Protein AF-A0A2W6FZF9-F1 (afdb_monomer_lite)

Radius of gyration: 27.17 Å; chains: 1; bounding box: 54×26×80 Å

Secondary structure (DSSP, 8-state):
--HHHHHHHHHHHHHHHHHHHHHHHHHHHHHHHHHHHHHHHHHHHHHHHHHHHHH-B-TTT-PBPPTTHHHHS------PPP---

Foldseek 3Di:
DDPVVVVVVVVVVVVVVVVVVVVCVVCVVVVVVVVVVVVVVVVVVVVVVVVVVVLQADPVPRHRDDPVVVVVVPPPDPPDDDDDD

Structure (mmCIF, N/CA/C/O backbone):
data_AF-A0A2W6FZF9-F1
#
_entry.id   AF-A0A2W6FZF9-F1
#
loop_
_atom_site.group_PDB
_atom_site.id
_atom_site.type_symbol
_atom_site.label_atom_id
_atom_site.label_alt_id
_atom_site.label_comp_id
_atom_site.label_asym_id
_atom_site.label_entity_id
_atom_site.label_seq_id
_atom_site.pdbx_PDB_ins_code
_atom_site.Cartn_x
_atom_site.Cartn_y
_atom_site.Cartn_z
_atom_site.occupancy
_atom_site.B_iso_or_equiv
_atom_site.auth_seq_id
_atom_site.auth_comp_id
_atom_site.auth_asym_id
_atom_site.auth_atom_id
_atom_site.pdbx_PDB_model_num
ATOM 1 N N . MET A 1 1 ? 8.945 -4.337 -41.707 1.00 61.38 1 MET A N 1
ATOM 2 C CA . MET A 1 1 ? 9.409 -3.605 -40.507 1.00 61.38 1 MET A CA 1
ATOM 3 C C . MET A 1 1 ? 10.924 -3.736 -40.450 1.00 61.38 1 MET A C 1
ATOM 5 O O . MET A 1 1 ? 11.401 -4.853 -40.599 1.00 61.38 1 MET A O 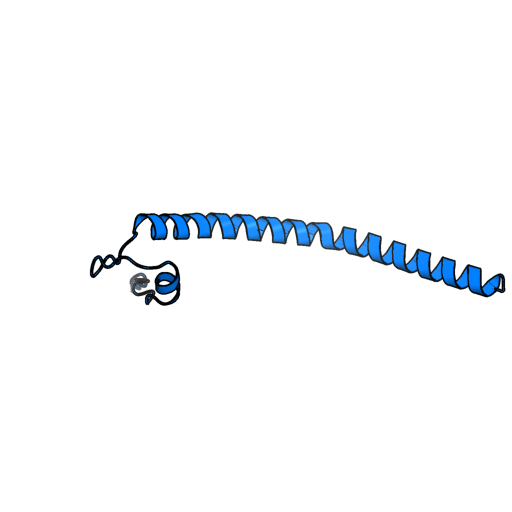1
ATOM 9 N N . SER A 1 2 ? 11.680 -2.638 -40.372 1.00 88.25 2 SER A N 1
ATOM 10 C CA . SER A 1 2 ? 13.150 -2.702 -40.408 1.00 88.25 2 SER A CA 1
ATOM 11 C C . SER A 1 2 ? 13.707 -3.303 -39.103 1.00 88.25 2 SER A C 1
ATOM 13 O O . SER 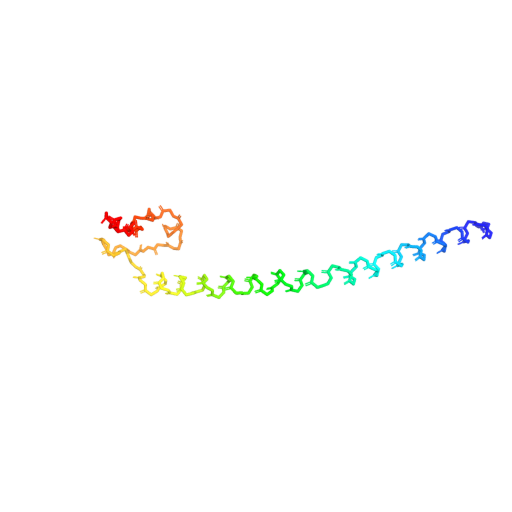A 1 2 ? 13.075 -3.157 -38.052 1.00 88.25 2 SER A O 1
ATOM 15 N N . PRO A 1 3 ? 14.880 -3.966 -39.128 1.00 90.94 3 PRO A N 1
ATOM 16 C CA . PRO A 1 3 ? 15.469 -4.601 -37.941 1.00 90.94 3 PRO A CA 1
ATOM 17 C C . PRO A 1 3 ? 15.705 -3.617 -36.784 1.00 90.94 3 PRO A C 1
ATOM 19 O O . PRO A 1 3 ? 15.626 -3.997 -35.620 1.00 90.94 3 PRO A O 1
ATOM 22 N N . GLN A 1 4 ? 15.912 -2.334 -37.093 1.00 93.81 4 GLN A N 1
ATOM 23 C CA . GLN A 1 4 ? 16.071 -1.274 -36.096 1.00 93.81 4 GLN A CA 1
ATOM 24 C C . GLN A 1 4 ? 14.783 -1.004 -35.306 1.00 93.81 4 GLN A C 1
ATOM 26 O O . GLN A 1 4 ? 14.833 -0.835 -34.091 1.00 93.81 4 GLN A O 1
ATOM 31 N N . ILE A 1 5 ? 13.623 -1.018 -35.974 1.00 93.75 5 ILE A N 1
ATOM 32 C CA . ILE A 1 5 ? 12.323 -0.817 -35.316 1.00 93.75 5 ILE A CA 1
ATOM 33 C C . ILE A 1 5 ? 12.041 -1.982 -34.366 1.00 93.75 5 ILE A C 1
ATOM 35 O O . ILE A 1 5 ? 11.613 -1.771 -33.235 1.00 93.75 5 ILE A O 1
ATOM 39 N N . LEU A 1 6 ? 12.326 -3.210 -34.805 1.00 94.56 6 LEU A N 1
ATOM 40 C CA . LEU A 1 6 ? 12.121 -4.398 -33.981 1.00 94.56 6 LEU A CA 1
ATOM 41 C C . LEU A 1 6 ? 13.021 -4.378 -32.734 1.00 94.56 6 LEU A C 1
ATOM 43 O O . LEU A 1 6 ? 12.549 -4.645 -31.632 1.00 94.56 6 LEU A O 1
ATOM 47 N N . GLY A 1 7 ? 14.288 -3.980 -32.892 1.00 95.50 7 GLY A N 1
ATOM 48 C CA . GLY A 1 7 ? 15.217 -3.798 -31.774 1.00 95.50 7 GLY A CA 1
ATOM 49 C C . GLY A 1 7 ? 14.764 -2.721 -30.783 1.00 95.50 7 GLY A C 1
ATOM 50 O O . GLY A 1 7 ? 14.794 -2.950 -29.575 1.00 95.50 7 GLY A O 1
ATOM 51 N N . ALA A 1 8 ? 14.279 -1.579 -31.277 1.00 95.62 8 ALA A N 1
ATOM 52 C CA . ALA A 1 8 ? 13.766 -0.504 -30.429 1.00 95.62 8 ALA A CA 1
ATOM 53 C C . ALA A 1 8 ? 12.546 -0.949 -29.605 1.00 95.62 8 ALA A C 1
ATOM 55 O O . ALA A 1 8 ? 12.494 -0.708 -28.400 1.00 95.62 8 ALA A O 1
ATOM 56 N N . VAL A 1 9 ? 11.596 -1.655 -30.228 1.00 96.25 9 VAL A N 1
ATOM 57 C CA . VAL A 1 9 ? 10.412 -2.191 -29.535 1.00 96.25 9 VAL A CA 1
ATOM 58 C C . VAL A 1 9 ? 10.816 -3.185 -28.446 1.00 96.25 9 VAL A C 1
ATOM 60 O O . VAL A 1 9 ? 10.312 -3.101 -27.326 1.00 96.25 9 VAL A O 1
ATOM 63 N N . LEU A 1 10 ? 11.756 -4.088 -28.741 1.00 96.50 10 LEU A N 1
ATOM 64 C CA . LEU A 1 10 ? 12.243 -5.062 -27.764 1.00 96.50 10 LEU A CA 1
ATOM 65 C C . LEU A 1 10 ? 12.899 -4.379 -26.560 1.00 96.50 10 LEU A C 1
ATOM 67 O O . LEU A 1 10 ? 12.557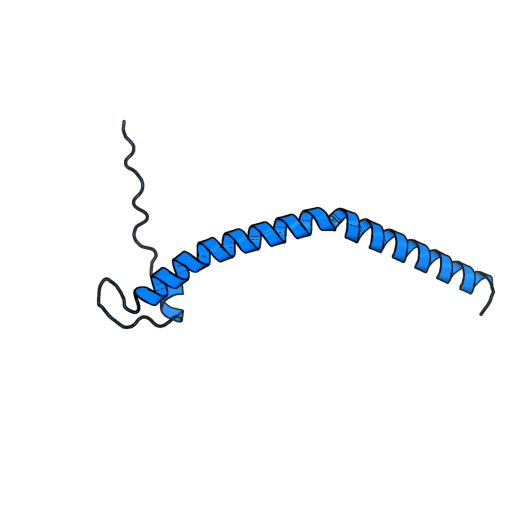 -4.706 -25.427 1.00 96.50 10 LEU A O 1
ATOM 71 N N . LEU A 1 11 ? 13.766 -3.390 -26.784 1.00 96.75 11 LEU A N 1
ATOM 72 C CA . LEU A 1 11 ? 14.422 -2.647 -25.703 1.00 96.75 11 LEU A CA 1
ATOM 73 C C . LEU A 1 11 ? 13.422 -1.896 -24.821 1.00 96.75 11 LEU A C 1
ATOM 75 O O . LEU A 1 11 ? 13.506 -1.973 -23.596 1.00 96.75 11 LEU A O 1
ATOM 79 N N . VAL A 1 12 ? 12.448 -1.219 -25.434 1.00 96.75 12 VAL A N 1
ATOM 80 C CA . VAL A 1 12 ? 11.384 -0.524 -24.699 1.00 96.75 12 VAL A CA 1
ATOM 81 C C . VAL A 1 12 ? 10.574 -1.518 -23.869 1.00 96.75 12 VAL A C 1
ATOM 83 O O . VAL A 1 12 ? 10.363 -1.293 -22.678 1.00 96.75 12 VAL A O 1
ATOM 86 N N . SER A 1 13 ? 10.175 -2.648 -24.460 1.00 95.88 13 SER A N 1
ATOM 87 C CA . SER A 1 13 ? 9.414 -3.682 -23.753 1.00 95.88 13 SER A CA 1
ATOM 88 C C . SER A 1 13 ? 10.202 -4.298 -22.591 1.00 95.88 13 SER A C 1
ATOM 90 O O . SER A 1 13 ? 9.654 -4.470 -21.504 1.00 95.88 13 SER A O 1
ATOM 92 N N . ALA A 1 14 ? 11.501 -4.548 -22.775 1.00 96.56 14 ALA A N 1
ATOM 93 C CA . ALA A 1 14 ? 12.373 -5.068 -21.732 1.00 96.56 14 ALA A CA 1
ATOM 94 C C . ALA A 1 14 ? 12.524 -4.066 -20.578 1.00 96.56 14 ALA A C 1
ATOM 96 O O . ALA A 1 14 ? 12.387 -4.445 -19.416 1.00 96.56 14 ALA A O 1
ATOM 97 N N . GLY A 1 15 ? 12.735 -2.783 -20.889 1.00 96.50 15 GLY A N 1
ATOM 98 C CA . GLY A 1 15 ? 12.805 -1.720 -19.886 1.00 96.50 15 GLY A CA 1
ATOM 99 C C . GLY A 1 15 ? 11.511 -1.589 -19.077 1.00 96.50 15 GLY A C 1
ATOM 100 O O . GLY A 1 15 ? 11.556 -1.516 -17.851 1.00 96.50 15 GLY A O 1
ATOM 101 N N . LEU A 1 16 ? 10.355 -1.640 -19.747 1.00 96.62 16 LEU A N 1
ATOM 102 C CA . LEU A 1 16 ? 9.037 -1.631 -19.102 1.00 96.62 16 LEU A CA 1
ATOM 103 C C . LEU A 1 16 ? 8.840 -2.828 -18.169 1.00 96.62 16 LEU A C 1
ATOM 105 O O . LEU A 1 16 ? 8.404 -2.647 -17.034 1.00 96.62 16 LEU A O 1
ATOM 109 N N . LEU A 1 17 ? 9.183 -4.039 -18.616 1.00 96.81 17 LEU A N 1
ATOM 110 C CA . LEU A 1 17 ? 9.061 -5.249 -17.799 1.00 96.81 17 LEU A CA 1
ATOM 111 C C . LEU A 1 17 ? 9.973 -5.197 -16.567 1.00 96.81 17 LEU A C 1
ATOM 113 O O . LEU A 1 17 ? 9.543 -5.530 -15.462 1.00 96.81 17 LEU A O 1
ATOM 117 N N . LEU A 1 18 ? 11.212 -4.730 -16.727 1.00 96.25 18 LEU A N 1
ATOM 118 C CA . LEU A 1 18 ? 12.149 -4.565 -15.614 1.00 96.25 18 LEU A CA 1
ATOM 119 C C . LEU A 1 18 ? 11.663 -3.508 -14.614 1.00 96.25 18 LEU A C 1
ATOM 121 O O . LEU A 1 18 ? 11.661 -3.752 -13.410 1.00 96.25 18 LEU A O 1
ATOM 125 N N . GLY A 1 19 ? 11.175 -2.364 -15.097 1.00 94.56 19 GLY A N 1
ATOM 126 C CA . GLY A 1 19 ? 10.600 -1.329 -14.235 1.00 94.56 19 GLY A CA 1
ATOM 127 C C . GLY A 1 19 ? 9.354 -1.812 -13.485 1.00 94.56 19 GLY A C 1
ATOM 128 O O . GLY A 1 19 ? 9.231 -1.613 -12.275 1.00 94.56 19 GLY A O 1
ATOM 129 N N . ALA A 1 20 ? 8.440 -2.498 -14.175 1.00 93.44 20 ALA A N 1
ATOM 130 C CA . ALA A 1 20 ? 7.223 -3.039 -13.576 1.00 93.44 20 ALA A CA 1
ATOM 131 C C . ALA A 1 20 ? 7.532 -4.099 -12.507 1.00 93.44 20 ALA A C 1
ATOM 133 O O . ALA A 1 20 ? 6.990 -4.056 -11.407 1.00 93.44 20 ALA A O 1
ATOM 134 N N . THR A 1 21 ? 8.441 -5.031 -12.788 1.00 94.19 21 THR A N 1
ATOM 135 C CA . THR A 1 21 ? 8.825 -6.059 -11.808 1.00 94.19 21 THR A CA 1
ATOM 136 C C . THR A 1 21 ? 9.490 -5.454 -10.574 1.00 94.19 21 THR A C 1
ATOM 138 O O . THR A 1 21 ? 9.122 -5.814 -9.454 1.00 94.19 21 THR A O 1
ATOM 141 N N . TRP A 1 22 ? 10.394 -4.487 -10.754 1.00 94.12 22 TRP A N 1
ATOM 142 C CA . TRP A 1 22 ? 11.035 -3.791 -9.638 1.00 94.12 22 TRP A CA 1
ATOM 143 C C . TRP A 1 22 ? 10.028 -3.013 -8.784 1.00 94.12 22 TRP A C 1
ATOM 145 O O . TRP A 1 22 ? 10.017 -3.151 -7.562 1.00 94.12 22 TRP A O 1
ATOM 155 N N . THR A 1 23 ? 9.133 -2.243 -9.410 1.00 93.12 23 THR A N 1
ATOM 156 C CA . THR A 1 23 ? 8.099 -1.477 -8.688 1.00 93.12 23 THR A CA 1
ATOM 157 C C . THR A 1 23 ? 7.143 -2.379 -7.914 1.00 93.12 23 THR A C 1
ATOM 159 O O . THR A 1 23 ? 6.830 -2.082 -6.761 1.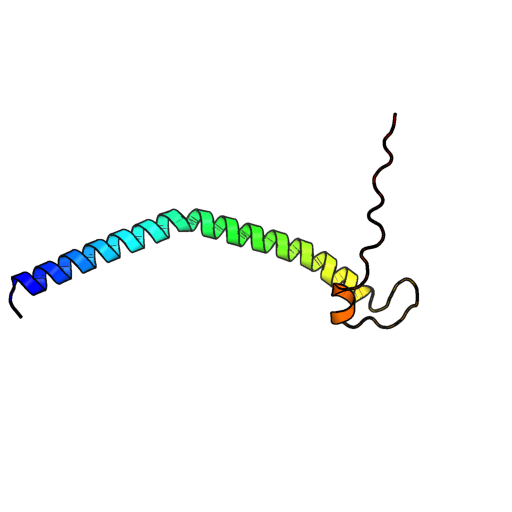00 93.12 23 THR A O 1
ATOM 162 N N . ILE A 1 24 ? 6.728 -3.510 -8.493 1.00 91.88 24 ILE A N 1
ATOM 163 C CA . ILE A 1 24 ? 5.893 -4.498 -7.800 1.00 91.88 24 ILE A CA 1
ATOM 164 C C . ILE A 1 24 ? 6.617 -5.027 -6.561 1.00 91.88 24 ILE A C 1
ATOM 166 O O . ILE A 1 24 ? 6.029 -5.036 -5.482 1.00 91.88 24 ILE A O 1
ATOM 170 N N . GLN A 1 25 ? 7.884 -5.432 -6.691 1.00 92.38 25 GLN A N 1
ATOM 171 C CA . GLN A 1 25 ? 8.666 -5.952 -5.565 1.00 92.38 25 GLN A CA 1
ATOM 172 C C . GLN A 1 25 ? 8.871 -4.897 -4.471 1.00 92.38 25 GLN A C 1
ATOM 174 O O . GLN A 1 25 ? 8.662 -5.190 -3.293 1.00 92.38 25 GLN A O 1
ATOM 179 N N . ALA A 1 26 ? 9.212 -3.663 -4.853 1.00 92.31 26 ALA A N 1
ATOM 180 C CA . ALA A 1 26 ? 9.420 -2.557 -3.922 1.00 92.31 26 ALA A CA 1
ATOM 181 C C . ALA A 1 26 ? 8.142 -2.214 -3.137 1.00 92.31 26 ALA A C 1
ATOM 183 O O . ALA A 1 26 ? 8.191 -1.975 -1.931 1.00 92.31 26 ALA A O 1
ATOM 184 N N . LEU A 1 27 ? 6.983 -2.232 -3.801 1.00 94.62 27 LEU A N 1
ATOM 185 C CA . LEU A 1 27 ? 5.699 -1.914 -3.175 1.00 94.62 27 LEU A CA 1
ATOM 186 C C . LEU A 1 27 ? 5.081 -3.095 -2.422 1.00 94.62 27 LEU A C 1
ATOM 188 O O . LEU A 1 27 ? 4.215 -2.883 -1.573 1.00 94.62 27 LEU A O 1
ATOM 192 N N . GLN A 1 28 ? 5.514 -4.330 -2.684 1.00 93.56 28 GLN A N 1
ATOM 193 C CA . GLN A 1 28 ? 4.895 -5.528 -2.117 1.00 93.56 28 GLN A CA 1
ATOM 194 C C . GLN A 1 28 ? 4.893 -5.520 -0.584 1.00 93.56 28 GLN A C 1
ATOM 196 O O . GLN A 1 28 ? 3.904 -5.920 0.028 1.00 93.56 28 GLN A O 1
ATOM 201 N N . ALA A 1 29 ? 5.970 -5.040 0.044 1.00 88.62 29 ALA A N 1
ATOM 202 C CA . ALA A 1 29 ? 6.055 -4.939 1.499 1.00 88.62 29 ALA A CA 1
ATOM 203 C C . ALA A 1 29 ? 5.037 -3.934 2.064 1.00 88.62 29 ALA A C 1
ATOM 205 O O . ALA A 1 29 ? 4.314 -4.251 3.008 1.00 88.62 29 ALA A O 1
ATOM 206 N N . THR A 1 30 ? 4.932 -2.751 1.457 1.00 92.81 30 THR A N 1
ATOM 207 C CA . THR A 1 30 ? 3.971 -1.716 1.862 1.00 92.81 30 THR A CA 1
ATOM 208 C C . THR A 1 30 ? 2.533 -2.179 1.655 1.00 92.81 30 THR A C 1
ATOM 210 O O . THR A 1 30 ? 1.704 -2.010 2.542 1.00 92.81 30 THR A O 1
ATOM 213 N N . LEU A 1 31 ? 2.240 -2.829 0.525 1.00 92.44 31 LEU A N 1
ATOM 214 C CA . LEU A 1 31 ? 0.912 -3.373 0.240 1.00 92.44 31 LEU A CA 1
ATOM 215 C C . LEU A 1 31 ? 0.506 -4.459 1.243 1.00 92.44 31 LEU A C 1
ATOM 217 O O . LEU A 1 31 ? -0.652 -4.504 1.652 1.00 92.44 31 LEU A O 1
ATOM 221 N N . ARG A 1 32 ? 1.446 -5.312 1.676 1.00 93.06 32 ARG A N 1
ATOM 222 C CA . ARG A 1 32 ? 1.188 -6.304 2.733 1.00 93.06 32 ARG A CA 1
ATOM 223 C C . ARG A 1 32 ? 0.864 -5.632 4.064 1.00 93.06 32 ARG A C 1
ATOM 225 O O . ARG A 1 32 ? -0.156 -5.970 4.654 1.00 93.06 32 ARG A O 1
ATOM 232 N N . ARG A 1 33 ? 1.652 -4.631 4.472 1.00 92.69 33 ARG A N 1
ATOM 233 C CA . ARG A 1 33 ? 1.385 -3.851 5.695 1.00 92.69 33 ARG A CA 1
ATOM 234 C C . ARG A 1 33 ? 0.012 -3.186 5.651 1.00 92.69 33 ARG A C 1
ATOM 236 O O . ARG A 1 33 ? -0.778 -3.362 6.565 1.00 92.69 33 ARG A O 1
ATOM 243 N N . GLN A 1 34 ? -0.324 -2.524 4.545 1.00 94.00 34 GLN A N 1
ATOM 244 C CA . GLN A 1 34 ? -1.643 -1.910 4.367 1.00 94.00 34 GLN A CA 1
ATOM 245 C C . GLN A 1 34 ? -2.781 -2.938 4.399 1.00 94.00 34 GLN A C 1
ATOM 247 O O . GLN A 1 34 ? -3.861 -2.661 4.920 1.00 94.00 34 GLN A O 1
ATOM 252 N N . ALA A 1 35 ? -2.574 -4.129 3.831 1.00 95.31 35 ALA A N 1
ATOM 253 C CA . ALA A 1 35 ? -3.565 -5.197 3.884 1.00 95.31 35 ALA A CA 1
ATOM 254 C C . ALA A 1 35 ? -3.762 -5.722 5.315 1.00 95.31 35 ALA A C 1
ATOM 256 O O . ALA A 1 35 ? -4.896 -5.986 5.711 1.00 95.31 35 ALA A O 1
ATOM 257 N N . GLU A 1 36 ? -2.687 -5.850 6.091 1.00 95.38 36 GLU A N 1
ATOM 258 C CA . GLU A 1 36 ? -2.727 -6.241 7.503 1.00 95.38 36 GLU A CA 1
ATOM 259 C C . GLU A 1 36 ? -3.399 -5.172 8.370 1.00 95.38 36 GLU A C 1
ATOM 261 O O . GLU A 1 36 ? -4.319 -5.497 9.116 1.00 95.38 36 GLU A O 1
ATOM 266 N N . GLU A 1 37 ? -3.049 -3.897 8.199 1.00 95.12 37 GLU A N 1
ATOM 267 C CA . GLU A 1 37 ? -3.708 -2.770 8.874 1.00 95.12 37 GLU A CA 1
ATOM 268 C C . GLU A 1 37 ? -5.214 -2.745 8.581 1.00 95.12 37 GLU A C 1
ATOM 270 O O . GLU A 1 37 ? -6.037 -2.617 9.488 1.00 95.12 37 GLU A O 1
ATOM 275 N N . ARG A 1 38 ? -5.607 -2.951 7.315 1.00 93.81 38 ARG A N 1
ATOM 276 C CA . ARG A 1 38 ? -7.024 -3.058 6.938 1.00 93.81 38 ARG A CA 1
ATOM 277 C C . ARG A 1 38 ? -7.717 -4.244 7.600 1.00 93.81 38 ARG A C 1
ATOM 279 O O . ARG A 1 38 ? -8.884 -4.116 7.960 1.00 93.81 38 ARG A O 1
ATOM 286 N N . ARG A 1 39 ? -7.039 -5.387 7.751 1.00 93.69 39 ARG A N 1
ATOM 287 C CA . ARG A 1 39 ? -7.593 -6.553 8.460 1.00 93.69 39 ARG A CA 1
ATOM 288 C C . ARG A 1 39 ? -7.817 -6.234 9.933 1.00 93.69 39 ARG A C 1
ATOM 290 O O . ARG A 1 39 ? -8.935 -6.419 10.400 1.00 93.69 39 ARG A O 1
ATOM 297 N N . GLN A 1 40 ? -6.818 -5.670 10.609 1.00 94.00 40 GLN A N 1
ATOM 298 C CA . GLN A 1 40 ? -6.914 -5.289 12.022 1.00 94.00 40 GLN A CA 1
ATOM 299 C C . GLN A 1 40 ? -8.038 -4.274 12.264 1.00 94.00 40 GLN A C 1
ATOM 301 O O . GLN A 1 40 ? -8.867 -4.456 13.155 1.00 94.00 40 GLN A O 1
ATOM 306 N N . LEU A 1 41 ? -8.132 -3.236 11.427 1.00 93.44 41 LEU A N 1
ATOM 307 C CA . LEU A 1 41 ? -9.221 -2.263 11.514 1.00 93.44 41 LEU A CA 1
ATOM 308 C C . LEU A 1 41 ? -10.583 -2.916 11.266 1.00 93.44 41 LEU A C 1
ATOM 310 O O . LEU A 1 41 ? -11.540 -2.637 11.984 1.00 93.44 41 LEU A O 1
ATOM 314 N N . ASN A 1 42 ? -10.695 -3.795 10.271 1.00 93.75 42 ASN A N 1
ATOM 315 C CA . ASN A 1 42 ? -11.958 -4.463 9.976 1.00 93.75 42 ASN A CA 1
ATOM 316 C C . ASN A 1 42 ? -12.395 -5.401 11.114 1.00 93.75 42 ASN A C 1
ATOM 318 O O . ASN A 1 42 ? -13.587 -5.468 11.416 1.00 93.75 42 ASN A O 1
ATOM 322 N N . GLU A 1 43 ? -11.452 -6.078 11.773 1.00 91.88 43 GLU A N 1
ATOM 323 C CA . GLU A 1 43 ? -11.705 -6.872 12.978 1.00 91.88 43 GLU A CA 1
ATOM 324 C C . GLU A 1 43 ? -12.201 -5.990 14.129 1.00 91.88 43 GLU A C 1
ATOM 326 O O . GLU A 1 43 ? -13.259 -6.274 14.693 1.00 91.88 43 GLU A O 1
ATOM 331 N N . ALA A 1 44 ? -11.538 -4.864 14.408 1.00 89.56 44 ALA A N 1
ATOM 332 C CA . ALA A 1 44 ? -11.988 -3.916 15.430 1.00 89.56 44 ALA A CA 1
ATOM 333 C 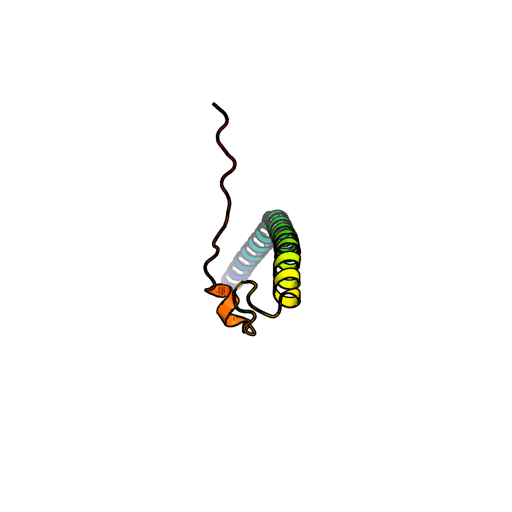C . ALA A 1 44 ? -13.408 -3.386 15.143 1.00 89.56 44 ALA A C 1
ATOM 335 O O . ALA A 1 44 ? -14.291 -3.405 16.004 1.00 89.56 44 ALA A O 1
ATOM 336 N N . TRP A 1 45 ? -13.681 -2.998 13.895 1.00 85.56 45 TRP A N 1
ATOM 337 C CA . TRP A 1 45 ? -15.010 -2.556 13.468 1.00 85.56 45 TRP A CA 1
ATOM 338 C C . TRP A 1 45 ? -16.049 -3.679 13.449 1.00 85.56 45 TRP A C 1
ATOM 340 O O . TRP A 1 45 ? -17.249 -3.405 13.534 1.00 85.56 45 TRP A O 1
ATOM 350 N N . SER A 1 46 ? -15.633 -4.942 13.334 1.00 85.50 46 SER A N 1
ATOM 351 C CA . SER A 1 46 ? -16.551 -6.080 13.394 1.00 85.50 46 SER A CA 1
ATOM 352 C C . SER A 1 46 ? -17.196 -6.207 14.774 1.00 85.50 46 SER A C 1
ATOM 354 O O . SER A 1 46 ? -18.404 -6.424 14.835 1.00 85.50 46 SER A O 1
ATOM 356 N N . VAL A 1 47 ? -16.443 -5.947 15.852 1.00 84.06 47 VAL A N 1
ATOM 357 C CA . VAL A 1 47 ? -16.948 -5.948 17.237 1.00 84.06 47 VAL A CA 1
ATOM 358 C C . VAL A 1 47 ? -17.996 -4.854 17.433 1.00 84.06 47 VAL A C 1
ATOM 360 O O . VAL A 1 47 ? -19.067 -5.087 17.997 1.00 84.06 47 VAL A O 1
ATOM 363 N N . VAL A 1 48 ? -17.736 -3.660 16.895 1.00 81.31 48 VAL A N 1
ATOM 364 C CA . VAL A 1 48 ? -18.697 -2.548 16.926 1.00 81.31 48 VAL A CA 1
ATOM 365 C C . VAL A 1 48 ? -19.965 -2.913 16.152 1.00 81.31 48 VAL A C 1
ATOM 367 O O . VAL A 1 48 ? -21.074 -2.712 16.648 1.00 81.31 48 VAL A O 1
ATOM 370 N N . ARG A 1 49 ? -19.831 -3.500 14.955 1.00 77.94 49 ARG A N 1
ATOM 371 C CA . ARG A 1 49 ? -20.981 -3.953 14.156 1.00 77.94 49 ARG A CA 1
ATOM 372 C C . ARG A 1 49 ? -21.765 -5.068 14.846 1.00 77.94 49 ARG A C 1
ATOM 374 O O . ARG A 1 49 ? -22.993 -5.036 14.803 1.00 77.94 49 ARG A O 1
ATOM 381 N N . SER A 1 50 ? -21.105 -6.023 15.502 1.00 79.56 50 SER A N 1
ATOM 382 C CA . SER A 1 50 ? -21.794 -7.076 16.256 1.00 79.56 50 SER A CA 1
ATOM 383 C C . SER A 1 50 ? -22.527 -6.516 17.470 1.00 79.56 50 SER A C 1
ATOM 385 O O . SER A 1 50 ? -23.680 -6.875 17.683 1.00 79.56 50 SER A O 1
ATOM 387 N N . ALA A 1 51 ? -21.919 -5.585 18.211 1.00 75.75 51 ALA A N 1
ATOM 388 C CA . ALA A 1 51 ? -22.571 -4.918 19.337 1.00 75.75 51 ALA A CA 1
ATOM 389 C C . ALA A 1 51 ? -23.798 -4.104 18.885 1.00 75.75 51 ALA A C 1
ATOM 391 O O . ALA A 1 51 ? -24.841 -4.140 19.535 1.00 75.75 51 ALA A O 1
ATOM 392 N N . ARG A 1 52 ? -23.713 -3.422 17.733 1.00 70.06 52 ARG A N 1
ATOM 393 C CA . ARG A 1 52 ? -24.862 -2.730 17.120 1.00 70.06 52 ARG A CA 1
ATOM 394 C C . ARG A 1 52 ? -25.971 -3.703 16.713 1.00 70.06 52 ARG A C 1
ATOM 396 O O . ARG A 1 52 ? -27.124 -3.479 17.069 1.00 70.06 52 ARG A O 1
ATOM 403 N N . ARG A 1 53 ? -25.630 -4.809 16.038 1.00 68.19 53 ARG A N 1
ATOM 404 C CA . ARG A 1 53 ? -26.606 -5.848 15.655 1.00 68.19 53 ARG A CA 1
ATOM 405 C C . ARG A 1 53 ? -27.294 -6.479 16.860 1.00 68.19 53 ARG A C 1
ATOM 407 O O . ARG A 1 53 ? -28.495 -6.700 16.808 1.00 68.19 53 ARG A O 1
ATOM 414 N N . GLN A 1 54 ? -26.552 -6.747 17.933 1.00 68.88 54 GLN A N 1
ATOM 415 C CA . GLN A 1 54 ? -27.120 -7.278 19.174 1.00 68.88 54 GLN A CA 1
ATOM 416 C C . GLN A 1 54 ? -28.080 -6.293 19.837 1.00 68.88 54 GLN A C 1
ATOM 418 O O . GLN A 1 54 ? -29.067 -6.719 20.426 1.00 68.88 54 GLN A O 1
ATOM 423 N N . ARG A 1 55 ? -27.808 -4.984 19.743 1.00 68.62 55 ARG A N 1
ATOM 424 C CA . ARG A 1 55 ? -28.685 -3.975 20.339 1.00 68.62 55 ARG A CA 1
ATOM 425 C C . ARG A 1 55 ? -30.034 -3.903 19.640 1.00 68.62 55 ARG A C 1
ATOM 427 O O . ARG A 1 55 ? -31.004 -3.719 20.359 1.00 68.62 55 ARG A O 1
ATOM 434 N N . GLY A 1 56 ? -30.113 -4.083 18.311 1.00 65.69 56 GLY A N 1
ATOM 435 C CA . GLY A 1 56 ? -31.350 -4.262 17.513 1.00 65.69 56 GLY A CA 1
ATOM 436 C C . GLY A 1 56 ? -32.410 -3.143 17.593 1.00 65.69 56 GLY A C 1
ATOM 437 O O . GLY A 1 56 ? -33.301 -3.053 16.753 1.00 65.69 56 GLY A O 1
ATOM 438 N N . ALA A 1 57 ? -32.298 -2.273 18.588 1.00 70.00 57 ALA A N 1
ATOM 439 C CA . ALA A 1 57 ? -33.233 -1.266 19.013 1.00 70.00 57 ALA A CA 1
ATOM 440 C C . ALA A 1 57 ? -32.474 -0.145 19.737 1.00 70.00 57 ALA A C 1
ATOM 442 O O . ALA A 1 57 ? -31.385 -0.340 20.290 1.00 70.00 57 ALA A O 1
ATOM 443 N N . CYS A 1 58 ? -33.045 1.055 19.722 1.00 68.88 58 CYS A N 1
ATOM 444 C CA . CYS A 1 58 ? -32.456 2.215 20.377 1.00 68.88 58 CYS A CA 1
ATOM 445 C C . CYS A 1 58 ? -32.479 2.041 21.905 1.00 68.88 58 CYS A C 1
ATOM 447 O O . CYS A 1 58 ? -33.555 1.816 22.458 1.00 68.88 58 CYS A O 1
ATOM 449 N N . PRO A 1 59 ? -31.359 2.226 22.630 1.00 65.31 59 PRO A N 1
ATOM 450 C CA . PRO A 1 59 ? -31.349 2.091 24.090 1.00 65.31 59 PRO A CA 1
ATOM 451 C C . PRO A 1 59 ? -32.205 3.147 24.813 1.00 65.31 59 PRO A C 1
ATOM 453 O O . PRO A 1 59 ? -32.505 2.979 25.989 1.00 65.31 59 PRO A O 1
ATOM 456 N N . ARG A 1 60 ? -32.611 4.230 24.132 1.00 66.31 60 ARG A N 1
ATOM 457 C CA . ARG A 1 60 ? -33.404 5.326 24.715 1.00 66.31 60 ARG A CA 1
ATOM 458 C C . ARG A 1 60 ? -34.915 5.163 24.536 1.00 66.31 60 ARG A C 1
ATOM 460 O O . ARG A 1 60 ? -35.671 5.578 25.406 1.00 66.31 60 ARG A O 1
ATOM 467 N N . CYS A 1 61 ? -35.360 4.609 23.409 1.00 76.06 61 CYS A N 1
ATOM 468 C CA . CYS A 1 61 ? -36.786 4.525 23.055 1.00 76.06 61 CYS A CA 1
ATOM 469 C C . CYS A 1 61 ? -37.232 3.143 22.556 1.00 76.06 61 CYS A C 1
ATOM 471 O O . CYS A 1 61 ? -38.389 2.986 22.183 1.00 76.06 61 CYS A O 1
ATOM 473 N N . ALA A 1 62 ? -36.333 2.154 22.540 1.00 69.31 62 ALA A N 1
ATOM 474 C CA . ALA A 1 62 ? -36.576 0.775 22.111 1.00 69.31 62 ALA A CA 1
ATOM 475 C C . ALA A 1 62 ? -37.131 0.611 20.680 1.00 69.31 62 ALA A C 1
ATOM 477 O O . ALA A 1 62 ? -37.556 -0.480 20.304 1.00 69.31 62 ALA A O 1
ATOM 478 N N . SER A 1 63 ? -37.094 1.659 19.851 1.00 71.00 63 SER A N 1
ATOM 479 C CA . SER A 1 63 ? -37.472 1.569 18.441 1.00 71.00 63 SER A CA 1
ATOM 480 C C . SER A 1 63 ? -36.483 0.684 17.687 1.00 71.00 63 SER A C 1
ATOM 482 O O . SER A 1 63 ? -35.273 0.833 17.876 1.00 71.00 63 SER A O 1
ATOM 484 N N . ALA A 1 64 ? -36.984 -0.201 16.821 1.00 66.44 64 ALA A N 1
ATOM 485 C CA . ALA A 1 64 ? -36.150 -0.988 15.918 1.00 66.44 64 ALA A CA 1
ATOM 486 C C . ALA A 1 64 ? -35.334 -0.033 15.038 1.00 66.44 64 ALA A C 1
ATOM 488 O O . ALA A 1 64 ? -35.905 0.772 14.307 1.00 66.44 64 ALA A O 1
ATOM 489 N N . LEU A 1 65 ? -34.009 -0.085 15.163 1.00 63.53 65 LEU A N 1
ATOM 490 C CA . LEU A 1 65 ? -33.107 0.760 14.384 1.00 63.53 65 LEU A CA 1
ATOM 491 C C . LEU A 1 65 ? -32.766 0.027 13.092 1.00 63.53 65 LEU A C 1
ATOM 493 O O . LEU A 1 65 ? -32.176 -1.056 13.128 1.00 63.53 65 LEU A O 1
ATOM 497 N N . SER A 1 66 ? -33.117 0.621 11.957 1.00 63.81 66 SER A N 1
ATOM 498 C CA . SER A 1 66 ? -32.643 0.154 10.657 1.00 63.81 66 SER A CA 1
ATOM 499 C C . SER A 1 66 ? -31.124 0.355 10.540 1.00 63.81 66 SER A C 1
ATOM 501 O O . SER A 1 66 ? -30.550 1.256 11.155 1.00 63.81 66 SER A O 1
ATOM 503 N N . ASP A 1 67 ? -30.441 -0.463 9.729 1.00 61.62 67 ASP A N 1
ATOM 504 C CA . ASP A 1 67 ? -28.980 -0.364 9.517 1.00 61.62 67 ASP A CA 1
ATOM 505 C C . ASP A 1 67 ? -28.535 1.051 9.068 1.00 61.62 67 ASP A C 1
ATOM 507 O O . ASP A 1 67 ? -27.403 1.463 9.327 1.00 61.62 67 ASP A O 1
ATOM 511 N N . GLN A 1 68 ? -29.434 1.822 8.442 1.00 61.16 68 GLN A N 1
ATOM 512 C CA . GLN A 1 68 ? -29.184 3.181 7.953 1.00 61.16 68 GLN A CA 1
ATOM 513 C C . GLN A 1 68 ? -29.231 4.243 9.067 1.00 61.16 68 GLN A C 1
ATOM 515 O O . GLN A 1 68 ?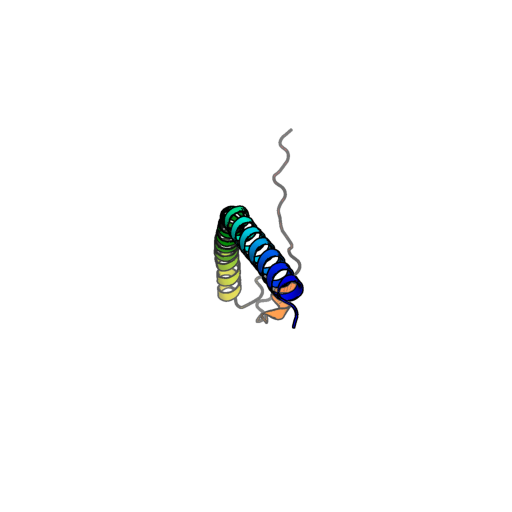 -28.470 5.209 9.028 1.00 61.16 68 GLN A O 1
ATOM 520 N N . GLU A 1 69 ? -30.052 4.050 10.102 1.00 60.03 69 GLU A N 1
ATOM 521 C CA . GLU A 1 69 ? -30.168 4.987 11.230 1.00 60.03 69 GLU A CA 1
ATOM 522 C C . GLU A 1 69 ? -28.947 4.939 12.159 1.00 60.03 69 GLU A C 1
ATOM 524 O O . GLU A 1 69 ? -28.617 5.936 12.797 1.00 60.03 69 GLU A O 1
ATOM 529 N N . TRP A 1 70 ? -28.188 3.838 12.173 1.00 60.09 70 TRP A N 1
ATOM 530 C CA . TRP A 1 70 ? -26.937 3.724 12.938 1.00 60.09 70 TRP A CA 1
ATOM 531 C C . TRP A 1 70 ? -25.789 4.603 12.424 1.00 60.09 70 TRP A C 1
ATOM 533 O O . TRP A 1 70 ? -24.832 4.835 13.165 1.00 60.09 70 TRP A O 1
ATOM 543 N N . TYR A 1 71 ? -25.839 5.051 11.166 1.00 58.66 71 TYR A N 1
ATOM 544 C CA . TYR A 1 71 ? -24.839 5.970 10.609 1.00 58.66 71 TYR A CA 1
ATOM 545 C C . TYR A 1 71 ? -25.071 7.423 11.042 1.00 58.66 71 TYR A C 1
ATOM 547 O O . TYR A 1 71 ? -24.111 8.185 11.122 1.00 58.66 71 TYR A O 1
ATOM 555 N N . PHE A 1 72 ? -26.322 7.785 11.347 1.00 57.31 72 PHE A N 1
ATOM 556 C CA . PHE A 1 72 ? -26.734 9.149 11.699 1.00 57.31 72 PHE A CA 1
ATOM 557 C C . PHE A 1 72 ? -27.171 9.302 13.160 1.00 57.31 72 PHE A C 1
ATOM 559 O O . PHE A 1 72 ? -27.403 10.425 13.606 1.00 57.31 72 PHE A O 1
ATOM 566 N N . ALA A 1 73 ? -27.280 8.202 13.914 1.00 55.50 73 ALA A N 1
ATOM 567 C CA . ALA A 1 73 ? -27.536 8.256 15.344 1.00 55.50 73 ALA A CA 1
ATOM 568 C C . ALA A 1 73 ? -26.423 9.083 16.009 1.00 55.50 73 ALA A C 1
ATOM 570 O O . ALA A 1 73 ? -25.244 8.746 15.853 1.00 55.50 73 ALA A O 1
ATOM 571 N N . PRO A 1 74 ? -26.768 10.173 16.717 1.00 50.28 74 PRO A N 1
ATOM 572 C CA . PRO A 1 74 ? -25.773 11.042 17.307 1.00 50.28 74 PRO A CA 1
ATOM 573 C C . PRO A 1 74 ? -24.949 10.211 18.288 1.00 50.28 74 PRO A C 1
ATOM 575 O O . PRO A 1 74 ? -25.486 9.551 19.177 1.00 50.28 74 PRO A O 1
ATOM 578 N N . MET A 1 75 ? -23.637 10.215 18.069 1.00 49.25 75 MET A N 1
ATOM 579 C CA . MET A 1 75 ? -22.623 9.569 18.894 1.00 49.25 75 MET A CA 1
ATOM 580 C C . MET A 1 75 ? -22.507 10.342 20.220 1.00 49.25 75 MET A C 1
ATOM 582 O O . MET A 1 75 ? -21.479 10.929 20.529 1.00 49.25 75 MET A O 1
ATOM 586 N N . THR A 1 76 ? -23.605 10.460 20.968 1.00 52.62 76 THR A N 1
ATOM 587 C CA . THR A 1 76 ? -23.602 11.108 22.276 1.00 52.62 76 THR A CA 1
ATOM 588 C C . THR A 1 76 ? -22.967 10.162 23.277 1.00 52.62 76 THR A C 1
ATOM 590 O O . THR A 1 76 ? -23.433 9.029 23.419 1.00 52.62 76 THR A O 1
ATOM 593 N N . LEU A 1 77 ? -21.984 10.708 23.991 1.00 48.94 77 LEU A N 1
ATOM 594 C CA . LEU A 1 77 ? -21.252 10.158 25.129 1.00 48.94 77 LEU A CA 1
ATOM 595 C C . LEU A 1 77 ? -19.928 9.445 24.789 1.00 48.94 77 LEU A C 1
ATOM 597 O O . LEU A 1 77 ? -19.743 8.258 25.040 1.00 48.94 77 LEU A O 1
ATOM 601 N N . VAL A 1 78 ? -18.975 10.210 24.252 1.00 52.75 78 VAL A N 1
ATOM 602 C CA . VAL A 1 78 ? -17.605 10.118 24.774 1.00 52.75 78 VAL A CA 1
ATOM 603 C C . VAL A 1 78 ? -17.625 10.984 26.034 1.00 52.75 78 VAL A C 1
ATOM 605 O O . VAL A 1 78 ? -17.736 12.201 25.928 1.00 52.75 78 VAL A O 1
ATOM 608 N N . GLU A 1 79 ? -17.678 10.366 27.213 1.00 52.00 79 GLU A N 1
ATOM 609 C CA . GLU A 1 79 ? -17.339 11.061 28.459 1.00 52.00 79 GLU A CA 1
ATOM 610 C C . GLU A 1 79 ? -15.834 11.337 28.404 1.00 52.00 79 GLU A C 1
ATOM 612 O O . GLU A 1 79 ? -15.036 10.398 28.364 1.00 52.00 79 GLU A O 1
ATOM 617 N N . ASP A 1 80 ? -15.458 12.614 28.319 1.00 54.06 80 ASP A N 1
ATOM 618 C CA . ASP A 1 80 ? -14.083 13.040 28.566 1.00 54.06 80 ASP A CA 1
ATOM 619 C C . ASP A 1 80 ? -13.676 12.591 29.984 1.00 54.06 80 ASP A C 1
ATOM 621 O O . ASP A 1 80 ? -14.481 12.715 30.916 1.00 54.06 80 ASP A O 1
ATOM 625 N N . PRO A 1 81 ? -12.467 12.033 30.173 1.00 58.84 81 PRO A N 1
ATOM 626 C CA . PRO A 1 81 ? -11.974 11.723 31.509 1.00 58.84 81 PRO A CA 1
ATOM 627 C C . PRO A 1 81 ? -11.839 13.026 32.316 1.00 58.84 81 PRO A C 1
ATOM 629 O O . PRO A 1 81 ? -11.443 14.041 31.743 1.00 58.84 81 PRO A O 1
ATOM 632 N N . PRO A 1 82 ? -12.173 13.034 33.619 1.00 56.75 82 PRO A N 1
ATOM 633 C CA . PRO A 1 82 ? -12.011 14.230 34.433 1.00 56.75 82 PRO A CA 1
ATOM 634 C C . PRO A 1 82 ? -10.525 14.598 34.521 1.00 56.75 82 PRO A C 1
ATOM 636 O O . PRO A 1 82 ? -9.699 13.756 34.872 1.00 56.75 82 PRO A O 1
ATOM 639 N N . ASP A 1 83 ? -10.209 15.849 34.184 1.00 62.28 83 ASP A N 1
ATOM 640 C CA . ASP A 1 83 ? -8.930 16.476 34.508 1.00 62.28 83 ASP A CA 1
ATOM 641 C C . ASP A 1 83 ? -8.811 16.535 36.042 1.00 62.28 83 ASP A C 1
ATOM 643 O O . ASP A 1 83 ? -9.561 17.259 36.701 1.00 62.28 83 ASP A O 1
ATOM 647 N N . ASP A 1 84 ? -7.912 15.729 36.610 1.00 61.78 84 ASP A N 1
ATOM 648 C CA . ASP A 1 84 ? -7.476 15.853 38.003 1.00 61.78 84 ASP A CA 1
ATOM 649 C C . ASP A 1 84 ? -6.437 16.993 38.086 1.00 61.78 84 ASP A C 1
ATOM 651 O O . ASP A 1 84 ? -5.367 16.895 37.476 1.00 61.78 84 ASP A O 1
ATOM 655 N N . ASP A 1 85 ? -6.779 18.064 38.817 1.00 62.88 85 ASP A N 1
ATOM 656 C CA . ASP A 1 85 ? -5.898 19.189 39.204 1.00 62.88 85 ASP A CA 1
ATOM 657 C C . ASP A 1 85 ? -4.722 18.756 40.109 1.00 62.88 85 ASP A C 1
ATOM 659 O O . ASP A 1 85 ? -4.943 17.971 41.066 1.00 62.88 85 ASP A O 1
#

pLDDT: mean 79.66, std 16.09, range [48.94, 96.81]

Sequence (85 aa):
MSPQILGAVLLVSAGLLLGATWTIQALQATLRRQAEERRQLNEAWSVVRSARRQRGACPRCASALSDQEWYFAPMTLVEDPPDDD